Protein AF-A0A7V6IT85-F1 (afdb_monomer)

Solvent-accessible surface area (backbone atoms only — not comparable to full-atom values): 10459 Å² total; per-residue (Å²): 129,78,74,78,73,74,83,96,66,88,78,98,66,60,68,54,66,52,45,68,73,49,48,67,49,70,35,64,69,46,79,44,78,64,77,54,68,70,69,80,83,45,76,80,26,52,75,48,93,45,72,66,55,44,51,56,53,46,53,55,42,51,52,44,50,58,45,25,33,18,75,65,13,42,37,37,39,44,35,51,61,82,52,47,65,67,45,48,61,59,41,44,76,74,55,39,41,84,74,47,79,48,76,44,76,69,81,52,70,70,65,87,82,71,85,60,97,76,69,90,66,83,64,86,37,62,44,33,32,41,35,29,29,31,71,36,63,69,57,52,52,48,53,53,52,52,51,33,59,78,69,71,56,50,72,62,60,53,22,62,74,55,71,70,43,60,69,48,68,70,56,79,76,110

Secondary structure (DSSP, 8-state):
-PPPP-SS----S-HHHHHHHSPTT-EEEEEE----SSSS-SGGGG--SSHHHHHHHHHHHHHHHHHHEEEEEEEEEEE-HHHHHHHHHHHHHTT-EEEEEEEEE----TTSS---TT--S----EEEEEEEE--SHHHHHHHHHHHHHHTT--HHHHHHHTTT-GGGGGTTT-

pLDDT: mean 85.85, std 16.13, range [32.88, 98.75]

Structure (mmCIF, N/CA/C/O backbone):
data_AF-A0A7V6IT85-F1
#
_entry.id   AF-A0A7V6IT85-F1
#
loop_
_atom_site.group_PDB
_atom_site.id
_atom_site.type_symbol
_atom_site.label_atom_id
_atom_site.label_alt_id
_atom_site.label_comp_id
_atom_site.label_asym_id
_atom_site.label_entity_id
_atom_site.label_seq_id
_atom_site.pdbx_PDB_ins_code
_atom_site.Cartn_x
_atom_site.Cartn_y
_atom_site.Cartn_z
_atom_site.occupancy
_atom_site.B_iso_or_equiv
_atom_site.auth_seq_id
_atom_site.auth_comp_id
_atom_site.auth_asym_id
_atom_site.auth_atom_id
_atom_site.pdbx_PDB_model_num
ATOM 1 N N . MET A 1 1 ? -25.149 -1.539 2.879 1.00 45.53 1 MET A N 1
ATOM 2 C CA . MET A 1 1 ? -23.824 -2.003 2.408 1.00 45.53 1 MET A CA 1
ATOM 3 C C . MET A 1 1 ? -23.898 -2.205 0.902 1.00 45.53 1 MET A C 1
ATOM 5 O O . MET A 1 1 ? -24.763 -2.956 0.466 1.00 45.53 1 MET A O 1
ATOM 9 N N . LYS A 1 2 ? -23.074 -1.514 0.100 1.00 49.88 2 LYS A N 1
ATOM 10 C CA . LYS A 1 2 ? -22.958 -1.831 -1.335 1.00 49.88 2 LYS A CA 1
ATOM 11 C C . LYS A 1 2 ? -22.394 -3.255 -1.435 1.00 49.88 2 LYS A C 1
ATOM 13 O O . LYS A 1 2 ? -21.326 -3.509 -0.888 1.00 49.88 2 LYS A O 1
ATOM 18 N N . LYS A 1 3 ? -23.144 -4.195 -2.019 1.00 54.94 3 LYS A N 1
ATOM 19 C CA . LYS A 1 3 ? -22.663 -5.565 -2.256 1.00 54.94 3 LYS A CA 1
ATOM 20 C C . LYS A 1 3 ? -21.456 -5.497 -3.194 1.00 54.94 3 LYS A C 1
ATOM 22 O O . LYS A 1 3 ? -21.499 -4.762 -4.176 1.00 54.94 3 LYS A O 1
ATOM 27 N N . ILE A 1 4 ? -20.404 -6.251 -2.880 1.00 58.00 4 ILE A N 1
ATOM 28 C CA . ILE A 1 4 ? -19.285 -6.476 -3.799 1.00 58.00 4 ILE A CA 1
ATOM 29 C C . ILE A 1 4 ? -19.867 -7.117 -5.067 1.00 58.00 4 ILE A C 1
ATOM 31 O O . ILE A 1 4 ? -20.628 -8.086 -4.981 1.00 58.00 4 ILE A O 1
ATOM 35 N N . ASN A 1 5 ? -19.565 -6.529 -6.226 1.00 66.50 5 ASN A N 1
ATOM 36 C CA . ASN A 1 5 ? -19.926 -7.096 -7.521 1.00 66.50 5 ASN A CA 1
ATOM 37 C C . ASN A 1 5 ? -19.316 -8.501 -7.649 1.00 66.50 5 ASN A C 1
ATOM 39 O O . ASN A 1 5 ? -18.232 -8.755 -7.139 1.00 66.50 5 ASN A O 1
ATOM 43 N N . LYS A 1 6 ? -20.049 -9.405 -8.302 1.00 81.00 6 LYS A N 1
ATOM 44 C CA . LYS A 1 6 ? -19.705 -10.801 -8.630 1.00 81.00 6 LYS A CA 1
ATOM 45 C C . LYS A 1 6 ? -18.197 -11.138 -8.531 1.00 81.00 6 LYS A C 1
ATOM 47 O O . LYS A 1 6 ? -17.382 -10.537 -9.228 1.00 81.00 6 LYS A O 1
ATOM 52 N N . LEU A 1 7 ? -17.853 -12.116 -7.685 1.00 88.00 7 LEU A N 1
ATOM 53 C CA . LEU A 1 7 ? -16.486 -12.644 -7.549 1.00 88.00 7 LEU A CA 1
ATOM 54 C C . LEU A 1 7 ? -16.006 -13.298 -8.855 1.00 88.00 7 LEU A C 1
ATOM 56 O O . LEU A 1 7 ? -16.827 -13.746 -9.658 1.00 88.00 7 LEU A O 1
ATOM 60 N N . ASN A 1 8 ? -14.683 -13.409 -9.019 1.00 93.00 8 ASN A N 1
ATOM 61 C CA . ASN A 1 8 ? -14.026 -14.048 -10.170 1.00 93.00 8 ASN A CA 1
ATOM 62 C C . ASN A 1 8 ? -14.361 -13.380 -11.513 1.00 93.00 8 ASN A C 1
ATOM 64 O O . ASN A 1 8 ? -14.645 -14.048 -12.506 1.00 93.00 8 ASN A O 1
ATOM 68 N N . VAL A 1 9 ? -14.355 -12.048 -11.529 1.00 92.31 9 VAL A N 1
ATOM 69 C CA . VAL A 1 9 ? -14.604 -11.236 -12.723 1.00 92.31 9 VAL A CA 1
ATOM 70 C C . VAL A 1 9 ? -13.404 -10.334 -12.973 1.00 92.31 9 VAL A C 1
ATOM 72 O O . VAL A 1 9 ? -12.865 -9.742 -12.041 1.00 92.31 9 VAL A O 1
ATOM 75 N N . ILE A 1 10 ? -13.018 -10.222 -14.242 1.00 94.62 10 ILE A N 1
ATOM 76 C CA . ILE A 1 10 ? -12.041 -9.245 -14.719 1.00 94.62 10 ILE A CA 1
ATOM 77 C C . ILE A 1 10 ? -12.817 -8.050 -15.262 1.00 94.62 10 ILE A C 1
ATOM 79 O O . ILE A 1 10 ? -13.716 -8.210 -16.090 1.00 94.62 10 ILE A O 1
ATOM 83 N N . TYR A 1 11 ? -12.467 -6.858 -14.793 1.00 92.69 11 TYR A N 1
ATOM 84 C CA . TYR A 1 11 ? -13.074 -5.613 -15.237 1.00 92.69 11 TYR A CA 1
ATOM 85 C C . TYR A 1 11 ? -12.110 -4.898 -16.181 1.00 92.69 11 TYR A C 1
ATOM 87 O O . TYR A 1 11 ? -10.964 -4.642 -15.823 1.00 92.69 11 TYR A O 1
ATOM 95 N N . ASN A 1 12 ? -12.570 -4.601 -17.396 1.00 95.75 12 ASN A N 1
ATOM 96 C CA . ASN A 1 12 ? -11.816 -3.804 -18.360 1.00 95.75 12 ASN A CA 1
ATOM 97 C C . ASN A 1 12 ? -12.119 -2.318 -18.137 1.00 95.75 12 ASN A C 1
ATOM 99 O O . ASN A 1 12 ? -13.032 -1.764 -18.749 1.00 95.75 12 ASN A O 1
ATOM 103 N N . GLU A 1 13 ? -11.411 -1.703 -17.197 1.00 94.19 13 GLU A N 1
ATOM 104 C CA . GLU A 1 13 ? -11.594 -0.305 -16.817 1.00 94.19 13 GLU A CA 1
ATOM 105 C C . GLU A 1 13 ? -10.319 0.285 -16.205 1.00 94.19 13 GLU A C 1
ATOM 107 O O . GLU A 1 13 ? -9.378 -0.440 -15.879 1.00 94.19 13 GLU A O 1
ATOM 112 N N . ASP A 1 14 ? -10.301 1.607 -16.023 1.00 95.62 14 ASP A N 1
ATOM 113 C CA . ASP A 1 14 ? -9.276 2.271 -15.219 1.00 95.62 14 ASP A CA 1
ATOM 114 C C . ASP A 1 14 ? -9.314 1.753 -13.771 1.00 95.62 14 ASP A C 1
ATOM 116 O O . ASP A 1 14 ? -10.378 1.675 -13.150 1.00 95.62 14 ASP A O 1
ATOM 120 N N . CYS A 1 15 ? -8.154 1.395 -13.217 1.00 95.81 15 CYS A N 1
ATOM 121 C CA . CYS A 1 15 ? -8.084 0.740 -11.912 1.00 95.81 15 CYS A CA 1
ATOM 122 C C . CYS A 1 15 ? -8.527 1.653 -10.757 1.00 95.81 15 CYS A C 1
ATOM 124 O O . CYS A 1 15 ? -9.070 1.163 -9.765 1.00 95.81 15 CYS A O 1
ATOM 126 N N . ILE A 1 16 ? -8.344 2.971 -10.879 1.00 97.12 16 ILE A N 1
ATOM 127 C CA . ILE A 1 16 ? -8.751 3.943 -9.862 1.00 97.12 16 ILE A CA 1
ATOM 128 C C . ILE A 1 16 ? -10.275 4.075 -9.887 1.00 97.12 16 ILE A C 1
ATOM 130 O O . ILE A 1 16 ? -10.920 3.986 -8.839 1.00 97.12 16 ILE A O 1
ATOM 134 N N . GLU A 1 17 ? -10.867 4.221 -11.074 1.00 97.06 17 GLU A N 1
ATOM 135 C CA . GLU A 1 17 ? -12.324 4.269 -11.239 1.00 97.06 17 GLU A CA 1
ATOM 136 C C . GLU A 1 17 ? -13.002 2.949 -10.844 1.00 97.06 17 GLU A C 1
ATOM 138 O O . GLU A 1 17 ? -14.054 2.964 -10.195 1.00 97.06 17 GLU A O 1
ATOM 143 N N . GLY A 1 18 ? -12.376 1.810 -11.145 1.00 95.50 18 GLY A N 1
ATOM 144 C CA . GLY A 1 18 ? -12.827 0.495 -10.699 1.00 95.50 18 GLY A CA 1
ATOM 145 C C . GLY A 1 18 ? -12.822 0.370 -9.175 1.00 95.50 18 GLY A C 1
ATOM 146 O O . GLY A 1 18 ? -13.839 0.014 -8.572 1.00 95.50 18 GLY A O 1
ATOM 147 N N . MET A 1 19 ? -11.720 0.746 -8.514 1.00 96.00 19 MET A N 1
ATOM 148 C CA . MET A 1 19 ? -11.626 0.692 -7.050 1.00 96.00 19 MET A CA 1
ATOM 149 C C . MET A 1 19 ? -12.633 1.614 -6.354 1.00 96.00 19 MET A C 1
ATOM 151 O O . MET A 1 19 ? -13.212 1.211 -5.342 1.00 96.00 19 MET A O 1
ATOM 155 N N . LYS A 1 20 ? -12.927 2.805 -6.898 1.00 96.31 20 LYS A N 1
ATOM 156 C CA . LYS A 1 20 ? -13.959 3.720 -6.358 1.00 96.31 20 LYS A CA 1
ATOM 157 C C . LYS A 1 20 ? -15.345 3.077 -6.246 1.00 96.31 20 LYS A C 1
ATOM 159 O O . LYS A 1 20 ? -16.147 3.473 -5.397 1.00 96.31 20 LYS A O 1
ATOM 164 N N . LYS A 1 21 ? -15.646 2.076 -7.079 1.00 94.38 21 LYS A N 1
ATOM 165 C CA . LYS A 1 21 ? -16.919 1.336 -7.044 1.00 94.38 21 LYS A CA 1
ATOM 166 C C . LYS A 1 21 ? -16.971 0.318 -5.902 1.00 94.38 21 LYS A C 1
ATOM 168 O O . LYS A 1 21 ? -18.069 -0.048 -5.474 1.00 94.38 21 LYS A O 1
ATOM 173 N N . LEU A 1 22 ? -15.818 -0.115 -5.388 1.00 94.25 22 LEU A N 1
ATOM 174 C CA . LEU A 1 22 ? -15.723 -1.079 -4.295 1.00 94.25 22 LEU A CA 1
ATOM 175 C C . LEU A 1 22 ? -16.018 -0.422 -2.934 1.00 94.25 22 LEU A C 1
ATOM 177 O O . LEU A 1 22 ? -15.598 0.715 -2.682 1.00 94.25 22 LEU A O 1
ATOM 181 N N . PRO A 1 23 ? -16.706 -1.121 -2.012 1.00 95.94 23 PRO A N 1
ATOM 182 C CA . PRO A 1 23 ? -16.895 -0.630 -0.652 1.00 95.94 23 PRO A CA 1
ATOM 183 C C . PRO A 1 23 ? -15.557 -0.467 0.079 1.00 95.94 23 PRO A C 1
ATOM 185 O O . PRO A 1 23 ? -14.592 -1.180 -0.191 1.00 95.94 23 PRO A O 1
ATOM 188 N N . SER A 1 24 ? -15.494 0.462 1.029 1.00 97.31 24 SER A N 1
ATOM 189 C CA . SER A 1 24 ? -14.331 0.571 1.913 1.00 97.31 24 SER A CA 1
ATOM 190 C C . SER A 1 24 ? -14.180 -0.694 2.760 1.00 97.31 24 SER A C 1
ATOM 192 O O . SER A 1 24 ? -15.184 -1.301 3.129 1.00 97.31 24 SER A O 1
ATOM 194 N N . GLU A 1 25 ? -12.940 -1.058 3.084 1.00 97.06 25 GLU A N 1
ATOM 195 C CA . GLU A 1 25 ? -12.603 -2.211 3.934 1.00 97.06 25 GLU A CA 1
ATOM 196 C C . GLU A 1 25 ? -13.235 -3.544 3.474 1.00 97.06 25 GLU A C 1
ATOM 198 O O . GLU A 1 25 ? -13.640 -4.365 4.292 1.00 97.06 25 GLU A O 1
ATOM 203 N N . SER A 1 26 ? -13.334 -3.750 2.158 1.00 96.12 26 SER A N 1
ATOM 204 C CA . SER A 1 26 ? -13.979 -4.910 1.526 1.00 96.12 26 SER A CA 1
ATOM 205 C C . SER A 1 26 ? -13.014 -5.924 0.907 1.00 96.12 26 SER A C 1
ATOM 207 O O . SER A 1 26 ? -13.455 -6.984 0.471 1.00 96.12 26 SER A O 1
ATOM 209 N N . VAL A 1 27 ? -11.718 -5.606 0.861 1.00 96.94 27 VAL A N 1
ATOM 210 C CA . VAL A 1 27 ? -10.671 -6.438 0.258 1.00 96.94 27 VAL A CA 1
ATOM 211 C C . VAL A 1 27 ? -9.711 -6.928 1.341 1.00 96.94 27 VAL A C 1
ATOM 213 O O . VAL A 1 27 ? -9.239 -6.135 2.157 1.00 96.94 27 VAL A O 1
ATOM 216 N N . ASP A 1 28 ? -9.410 -8.228 1.351 1.00 98.00 28 ASP A N 1
ATOM 217 C CA . ASP A 1 28 ? -8.477 -8.840 2.308 1.00 98.00 28 ASP A CA 1
ATOM 218 C C . ASP A 1 28 ? -7.004 -8.681 1.893 1.00 98.00 28 ASP A C 1
ATOM 220 O O . ASP A 1 28 ? -6.134 -8.446 2.737 1.00 98.00 28 ASP A O 1
ATOM 224 N N . LEU A 1 29 ? -6.737 -8.804 0.590 1.00 98.50 29 LEU A N 1
ATOM 225 C CA . LEU A 1 29 ? -5.410 -8.802 -0.019 1.00 98.50 29 LEU A CA 1
ATOM 226 C C . LEU A 1 29 ? -5.441 -8.025 -1.335 1.00 98.50 29 LEU A C 1
ATOM 228 O O . LEU A 1 29 ? -6.286 -8.285 -2.190 1.00 98.50 29 LEU A O 1
ATOM 232 N N . ILE A 1 30 ? -4.482 -7.122 -1.514 1.00 98.62 30 ILE A N 1
ATOM 233 C CA . ILE A 1 30 ? -4.213 -6.462 -2.791 1.00 98.62 30 ILE A CA 1
ATOM 234 C C . ILE A 1 30 ? -2.839 -6.912 -3.280 1.00 98.62 30 ILE A C 1
ATOM 236 O O . ILE A 1 30 ? -1.864 -6.880 -2.530 1.00 98.62 30 ILE A O 1
ATOM 240 N N . VAL A 1 31 ? -2.766 -7.299 -4.548 1.00 98.44 31 VAL A N 1
ATOM 241 C CA . VAL A 1 31 ? -1.515 -7.546 -5.265 1.00 98.44 31 VAL A CA 1
ATOM 242 C C . VAL A 1 31 ? -1.507 -6.605 -6.459 1.00 98.44 31 VAL A C 1
ATOM 244 O O . VAL A 1 31 ? -2.415 -6.671 -7.286 1.00 98.44 31 VAL A O 1
ATOM 247 N N . ALA A 1 32 ? -0.537 -5.697 -6.515 1.00 97.44 32 ALA A N 1
ATOM 248 C CA . ALA A 1 32 ? -0.411 -4.722 -7.587 1.00 97.44 32 ALA A CA 1
ATOM 249 C C . ALA A 1 32 ? 0.947 -4.838 -8.271 1.00 97.44 32 ALA A C 1
ATOM 251 O O . ALA A 1 32 ? 1.990 -4.805 -7.618 1.00 97.44 32 ALA A O 1
ATOM 252 N N . ASP A 1 33 ? 0.885 -4.892 -9.594 1.00 95.19 33 ASP A N 1
ATOM 253 C CA . ASP A 1 33 ? 2.007 -4.789 -10.517 1.00 95.19 33 ASP A CA 1
ATOM 254 C C . ASP A 1 33 ? 1.752 -3.581 -11.440 1.00 95.19 33 ASP A C 1
ATOM 256 O O . ASP A 1 33 ? 1.197 -3.729 -12.532 1.00 95.19 33 ASP A O 1
ATOM 260 N N . PRO A 1 34 ? 1.952 -2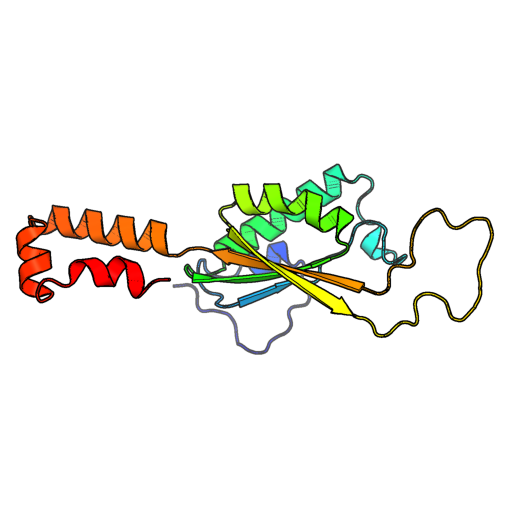.345 -10.933 1.00 93.12 34 PRO A N 1
ATOM 261 C CA . PRO A 1 34 ? 1.722 -1.130 -11.707 1.00 93.12 34 PRO A CA 1
ATOM 262 C C . PRO A 1 34 ? 2.892 -0.863 -12.665 1.00 93.12 34 PRO A C 1
ATOM 264 O O . PRO A 1 34 ? 3.942 -1.483 -12.544 1.00 93.12 34 PRO A O 1
ATOM 267 N N . PRO A 1 35 ? 2.786 0.127 -13.565 1.00 90.31 35 PRO A N 1
ATOM 268 C CA . PRO A 1 35 ? 3.929 0.560 -14.359 1.00 90.31 35 PRO A CA 1
ATOM 269 C C . PRO A 1 35 ? 5.126 1.010 -13.522 1.00 90.31 35 PRO A C 1
ATOM 271 O O . PRO A 1 35 ? 4.957 1.547 -12.435 1.00 90.31 35 PRO A O 1
ATOM 274 N N . TYR A 1 36 ? 6.345 0.799 -14.021 1.00 87.19 36 TYR A N 1
ATOM 275 C CA . TYR A 1 36 ? 7.602 1.024 -13.294 1.00 87.19 36 TYR A CA 1
ATOM 276 C C . TYR A 1 36 ? 8.296 2.327 -13.690 1.00 87.19 36 TYR A C 1
ATOM 278 O O . TYR A 1 36 ? 9.440 2.535 -13.304 1.00 87.19 36 TYR A O 1
ATOM 286 N N . PHE A 1 37 ? 7.627 3.207 -14.433 1.00 87.44 37 PHE A N 1
ATOM 287 C CA . PHE A 1 37 ? 8.133 4.500 -14.882 1.00 87.44 37 PHE A CA 1
ATOM 288 C C . PHE A 1 37 ? 9.407 4.391 -15.736 1.00 87.44 37 PHE A C 1
ATOM 290 O O . PHE A 1 37 ? 10.531 4.586 -15.263 1.00 87.44 37 PHE A O 1
ATOM 297 N N . LYS A 1 38 ? 9.216 4.171 -17.042 1.00 81.94 38 LYS A N 1
ATOM 298 C CA . LYS A 1 38 ? 10.275 4.158 -18.071 1.00 81.94 38 LYS A CA 1
ATOM 299 C C . LYS A 1 38 ? 11.363 3.105 -17.819 1.00 81.94 38 LYS A C 1
ATOM 301 O O . LYS A 1 38 ? 12.542 3.343 -18.093 1.00 81.94 38 LYS A O 1
ATOM 306 N N . VAL A 1 39 ? 10.972 1.949 -17.288 1.00 76.81 39 VAL A N 1
ATOM 307 C CA . VAL A 1 39 ? 11.855 0.806 -17.013 1.00 76.81 39 VAL A CA 1
ATOM 308 C C . VAL A 1 39 ? 11.608 -0.336 -17.994 1.00 76.81 39 VAL A C 1
ATOM 310 O O . VAL A 1 39 ? 12.566 -0.981 -18.412 1.00 76.81 39 VAL A O 1
ATOM 313 N N . VAL A 1 40 ? 10.351 -0.588 -18.366 1.00 71.06 40 VAL A N 1
ATOM 314 C CA . VAL A 1 40 ? 9.948 -1.784 -19.127 1.00 71.06 40 VAL A CA 1
ATOM 315 C C . VAL A 1 40 ? 10.175 -1.612 -20.635 1.00 71.06 40 VAL A C 1
ATOM 317 O O . VAL A 1 40 ? 10.320 -2.597 -21.349 1.00 71.06 40 VAL A O 1
ATOM 320 N N . GLY A 1 41 ? 10.280 -0.374 -21.132 1.00 75.06 41 GLY A N 1
ATOM 321 C CA . GLY A 1 41 ? 10.464 -0.103 -22.567 1.00 75.06 41 GLY A CA 1
ATOM 322 C C . GLY A 1 41 ? 9.167 -0.142 -23.389 1.00 75.06 41 GLY A C 1
ATOM 323 O O . GLY A 1 41 ? 9.204 0.110 -24.589 1.00 75.06 41 GLY A O 1
ATOM 324 N N . GLU A 1 42 ? 8.030 -0.410 -22.747 1.00 74.44 42 GLU A N 1
ATOM 325 C CA . GLU A 1 42 ? 6.706 -0.517 -23.368 1.00 74.44 42 GLU A CA 1
ATOM 326 C C . GLU A 1 42 ? 5.945 0.808 -23.336 1.00 74.44 42 GLU A C 1
ATOM 328 O O . GLU A 1 42 ? 6.026 1.530 -22.348 1.00 74.44 42 GLU A O 1
ATOM 333 N N . SER A 1 43 ? 5.138 1.117 -24.358 1.00 72.81 43 SER A N 1
ATOM 334 C CA . SER A 1 43 ? 4.502 2.441 -24.507 1.00 72.81 43 SER A CA 1
ATOM 335 C C . SER A 1 43 ? 3.679 2.883 -23.291 1.00 72.81 43 SER A C 1
ATOM 337 O O . SER A 1 43 ? 3.696 4.058 -22.932 1.00 72.81 43 SER A O 1
ATOM 339 N N . TRP A 1 44 ? 3.003 1.945 -22.623 1.00 75.19 44 TRP A N 1
ATOM 340 C CA . TRP A 1 44 ? 2.195 2.218 -21.433 1.00 75.19 44 TRP A CA 1
ATOM 341 C C . TRP A 1 44 ? 3.031 2.618 -20.202 1.00 75.19 44 TRP A C 1
ATOM 343 O O . TRP A 1 44 ? 2.531 3.317 -19.324 1.00 75.19 44 TRP A O 1
ATOM 353 N N . ASP A 1 4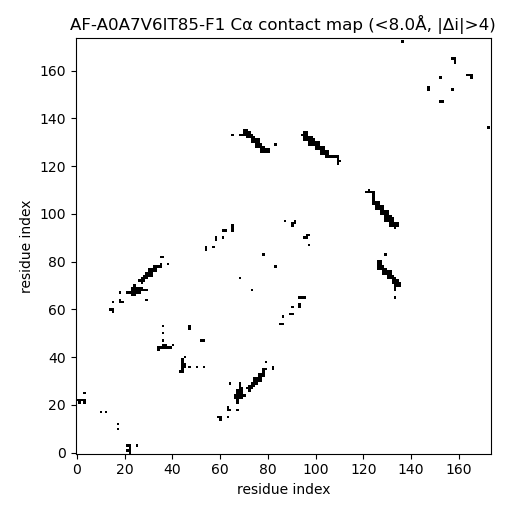5 ? 4.314 2.249 -20.151 1.00 76.75 45 ASP A N 1
ATOM 354 C CA . ASP A 1 45 ? 5.244 2.589 -19.063 1.00 76.75 45 ASP A CA 1
ATOM 355 C C . ASP A 1 45 ? 5.865 3.997 -19.222 1.00 76.75 45 ASP A C 1
ATOM 357 O O . ASP A 1 45 ? 6.580 4.488 -18.344 1.00 76.75 45 ASP A O 1
ATOM 361 N N . TYR A 1 46 ? 5.572 4.673 -20.341 1.00 78.25 46 TYR A N 1
ATOM 362 C CA . TYR A 1 46 ? 6.023 6.035 -20.668 1.00 78.25 46 TYR A CA 1
ATOM 363 C C . TYR A 1 46 ? 4.889 7.063 -20.614 1.00 78.25 46 TYR A C 1
ATOM 365 O O . TYR A 1 46 ? 5.100 8.222 -20.966 1.00 78.25 46 TYR A O 1
ATOM 373 N N . ASN A 1 47 ? 3.710 6.668 -20.126 1.00 81.25 47 ASN A N 1
ATOM 374 C CA . ASN A 1 47 ? 2.533 7.535 -20.028 1.00 81.25 47 ASN A CA 1
ATOM 375 C C . ASN A 1 47 ? 2.734 8.759 -19.113 1.00 81.25 47 ASN A C 1
ATOM 377 O O . ASN A 1 47 ? 1.953 9.705 -19.179 1.00 81.25 47 ASN A O 1
ATOM 381 N N . HIS A 1 48 ? 3.775 8.760 -18.276 1.00 86.12 48 HIS A N 1
ATOM 382 C CA . HIS A 1 48 ? 4.139 9.887 -17.420 1.00 86.12 48 HIS A CA 1
ATOM 383 C C . HIS A 1 48 ? 5.394 10.582 -17.947 1.00 86.12 48 HIS A C 1
ATOM 385 O O . HIS A 1 48 ? 6.455 9.968 -18.123 1.00 86.12 48 HIS A O 1
ATOM 391 N N . SER A 1 49 ? 5.294 11.891 -18.164 1.00 84.69 49 SER A N 1
ATOM 392 C CA . SER A 1 49 ? 6.396 12.693 -18.692 1.00 84.69 49 SER A CA 1
ATOM 393 C C . SER A 1 49 ? 7.489 12.853 -17.641 1.00 84.69 49 SER A C 1
ATOM 395 O O . SER A 1 49 ? 8.678 12.724 -17.961 1.00 84.69 49 SER A O 1
ATOM 397 N N . THR A 1 50 ? 7.094 13.035 -16.378 1.00 92.06 50 THR A N 1
ATOM 398 C CA . THR A 1 50 ? 7.993 13.262 -15.241 1.00 92.06 50 THR A CA 1
ATOM 399 C C . THR A 1 50 ? 7.807 12.232 -14.122 1.00 92.06 50 THR A C 1
ATOM 401 O O . THR A 1 50 ? 6.758 11.605 -13.989 1.00 92.06 50 THR A O 1
ATOM 404 N N . LEU A 1 51 ? 8.840 12.060 -13.285 1.00 90.50 51 LEU A N 1
ATOM 4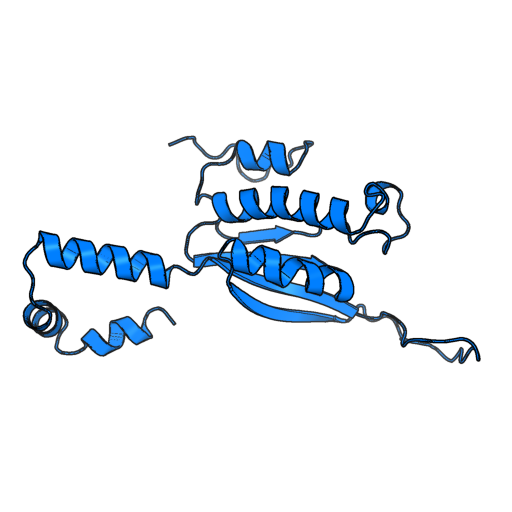05 C CA . LEU A 1 51 ? 8.758 11.191 -12.101 1.00 90.50 51 LEU A CA 1
ATOM 406 C C . LEU A 1 51 ? 7.704 11.705 -11.111 1.00 90.50 51 LEU A C 1
ATOM 408 O O . LEU A 1 51 ? 7.029 10.914 -10.462 1.00 90.50 51 LEU A O 1
ATOM 412 N N . GLN A 1 52 ? 7.560 13.026 -11.016 1.00 93.81 52 GLN A N 1
ATOM 413 C CA . GLN A 1 52 ? 6.580 13.666 -10.149 1.00 93.81 52 GLN A CA 1
ATOM 414 C C . GLN A 1 52 ? 5.146 13.307 -10.569 1.00 93.81 52 GLN A C 1
ATOM 416 O O . GLN A 1 52 ? 4.369 12.862 -9.731 1.00 93.81 52 GLN A O 1
ATOM 421 N N . GLU A 1 53 ? 4.826 13.377 -11.867 1.00 94.00 53 GLU A N 1
ATOM 422 C CA . GLU A 1 53 ? 3.524 12.935 -12.395 1.00 94.00 53 GLU A CA 1
ATOM 423 C C . GLU A 1 53 ? 3.234 11.462 -12.081 1.00 94.00 53 GLU A C 1
ATOM 425 O O . GLU A 1 53 ? 2.106 11.106 -11.737 1.00 94.00 53 GLU A O 1
ATOM 430 N N . TYR A 1 54 ? 4.249 10.599 -12.186 1.00 94.50 54 TYR A N 1
ATOM 431 C CA . TYR A 1 54 ? 4.110 9.184 -11.847 1.00 94.50 54 TYR A CA 1
ATOM 432 C C . TYR A 1 54 ? 3.836 8.974 -10.349 1.00 94.50 54 TYR A C 1
ATOM 434 O O . TYR A 1 54 ? 2.983 8.161 -9.986 1.00 94.50 54 TYR A O 1
ATOM 442 N N . ILE A 1 55 ? 4.517 9.716 -9.470 1.00 95.19 55 ILE A N 1
ATOM 443 C CA . ILE A 1 55 ? 4.280 9.667 -8.019 1.00 95.19 55 ILE A CA 1
ATOM 444 C C . ILE A 1 55 ? 2.865 10.165 -7.690 1.00 95.19 55 ILE A C 1
ATOM 446 O O . ILE A 1 55 ? 2.158 9.524 -6.916 1.00 95.19 55 ILE A O 1
ATOM 450 N N . GLU A 1 56 ? 2.414 11.253 -8.314 1.00 95.31 56 GLU A N 1
ATOM 451 C CA . GLU A 1 56 ? 1.066 11.803 -8.120 1.00 95.31 56 GLU A CA 1
ATOM 452 C C . GLU A 1 56 ? -0.030 10.849 -8.597 1.00 95.31 56 GLU A C 1
ATOM 454 O O . GLU A 1 56 ? -1.055 10.681 -7.932 1.00 95.31 56 GLU A O 1
ATOM 459 N N . TRP A 1 57 ? 0.170 10.198 -9.744 1.00 95.94 57 TRP A N 1
ATOM 460 C CA . TRP A 1 57 ? -0.718 9.130 -10.192 1.00 95.94 57 TRP A CA 1
ATOM 461 C C . TRP A 1 57 ? -0.694 7.946 -9.221 1.00 95.94 57 TRP A C 1
ATOM 463 O O . TRP A 1 57 ? -1.756 7.437 -8.849 1.00 95.94 57 TRP A O 1
ATOM 473 N N . SER A 1 58 ? 0.492 7.573 -8.733 1.00 96.75 58 SER A N 1
ATOM 474 C CA . SER A 1 58 ? 0.645 6.474 -7.783 1.00 96.75 58 SER A CA 1
ATOM 475 C C . SER A 1 58 ? -0.115 6.722 -6.487 1.00 96.75 58 SER A C 1
ATOM 477 O O . SER A 1 58 ? -0.875 5.872 -6.027 1.00 96.75 58 SER A O 1
ATOM 479 N N . GLN A 1 59 ? -0.011 7.935 -5.951 1.00 97.25 59 GLN A N 1
ATOM 480 C CA . GLN A 1 59 ? -0.741 8.349 -4.761 1.00 97.25 59 GLN A CA 1
ATOM 481 C C . GLN A 1 59 ? -2.262 8.200 -4.929 1.00 97.25 59 GLN A C 1
ATOM 483 O O . GLN A 1 59 ? -2.947 7.809 -3.981 1.00 97.25 59 GLN A O 1
ATOM 488 N N . LYS A 1 60 ? -2.809 8.464 -6.126 1.00 97.88 60 LYS A N 1
ATOM 489 C CA . LYS A 1 60 ? -4.253 8.334 -6.393 1.00 97.88 60 LYS A CA 1
ATOM 490 C C . LYS A 1 60 ? -4.726 6.887 -6.268 1.00 97.88 60 LYS A C 1
ATOM 492 O O . LYS A 1 60 ? -5.695 6.641 -5.549 1.00 97.88 60 LYS A O 1
ATOM 497 N N . TYR A 1 61 ? -4.055 5.932 -6.919 1.00 97.69 61 TYR A N 1
ATOM 498 C CA . TYR A 1 61 ? -4.466 4.528 -6.812 1.00 97.69 61 TYR A CA 1
ATOM 499 C C . TYR A 1 61 ? -4.162 3.959 -5.422 1.00 97.69 61 TYR A C 1
ATOM 501 O O . TYR A 1 61 ? -4.973 3.209 -4.888 1.00 97.69 61 TYR A O 1
ATOM 509 N N . MET A 1 62 ? -3.048 4.349 -4.792 1.00 98.38 62 MET A N 1
ATOM 510 C CA . MET A 1 62 ? -2.678 3.888 -3.448 1.00 98.38 62 MET A CA 1
ATOM 511 C C . MET A 1 62 ? -3.683 4.337 -2.388 1.00 98.38 62 MET A C 1
ATOM 513 O O . MET A 1 62 ? -4.005 3.578 -1.474 1.00 98.38 62 MET A O 1
ATOM 517 N N . LYS A 1 63 ? -4.231 5.549 -2.528 1.00 98.50 63 LYS A N 1
ATOM 518 C CA . LYS A 1 63 ? -5.296 6.049 -1.655 1.00 98.50 63 LYS A CA 1
ATOM 519 C C . LYS A 1 63 ? -6.558 5.192 -1.753 1.00 98.50 63 LYS A C 1
ATOM 521 O O . LYS A 1 63 ? -7.147 4.844 -0.728 1.00 98.50 63 LYS A O 1
ATOM 526 N N . GLU A 1 64 ? -6.964 4.823 -2.966 1.00 98.44 64 GLU A N 1
ATOM 527 C CA . GLU A 1 64 ? -8.106 3.927 -3.162 1.00 98.44 64 GLU A CA 1
ATOM 528 C C . GLU A 1 64 ? -7.803 2.504 -2.676 1.00 98.44 64 GLU A C 1
ATOM 530 O O . GLU A 1 64 ? -8.642 1.916 -1.994 1.00 98.44 64 GLU A O 1
ATOM 535 N N . ALA A 1 65 ? -6.588 1.996 -2.908 1.00 98.50 65 ALA A N 1
ATOM 536 C CA . ALA A 1 65 ? -6.126 0.712 -2.383 1.00 98.50 65 ALA A CA 1
ATOM 537 C C . ALA A 1 65 ? -6.219 0.669 -0.847 1.00 98.50 65 ALA A C 1
ATOM 539 O O . ALA A 1 65 ? -6.802 -0.258 -0.287 1.00 98.50 65 ALA A O 1
ATOM 540 N N . TYR A 1 66 ? -5.744 1.708 -0.152 1.00 98.56 66 TYR A N 1
ATOM 541 C CA . TYR A 1 66 ? -5.861 1.813 1.306 1.00 98.56 66 TYR A CA 1
ATOM 542 C C . TYR A 1 66 ? -7.319 1.845 1.781 1.00 98.56 66 TYR A C 1
ATOM 544 O O . TYR A 1 66 ? -7.669 1.244 2.803 1.00 98.56 66 TYR A O 1
ATOM 552 N N . ARG A 1 67 ? -8.192 2.554 1.054 1.00 98.31 67 ARG A N 1
ATOM 553 C CA . ARG A 1 67 ? -9.616 2.667 1.391 1.00 98.31 67 ARG A CA 1
ATOM 554 C C . ARG A 1 67 ? -10.321 1.316 1.298 1.00 98.31 67 ARG A C 1
ATOM 556 O O . ARG A 1 67 ? -11.075 0.968 2.210 1.00 98.31 67 ARG A O 1
ATOM 563 N N . VAL A 1 68 ? -10.116 0.577 0.208 1.00 98.06 68 VAL A N 1
ATOM 564 C CA . VAL A 1 68 ? -10.797 -0.707 -0.029 1.0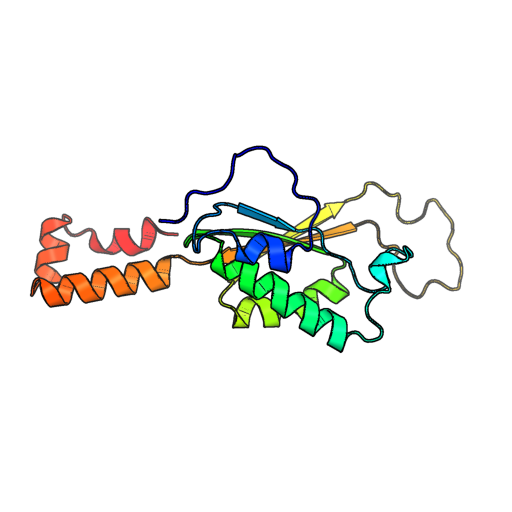0 98.06 68 VAL A CA 1
ATOM 565 C C . VAL A 1 68 ? -10.193 -1.843 0.790 1.00 98.06 68 VAL A C 1
ATOM 567 O O . VAL A 1 68 ? -10.917 -2.770 1.143 1.00 98.06 68 VAL A O 1
ATOM 570 N N . LEU A 1 69 ? -8.913 -1.762 1.157 1.00 98.56 69 LEU A N 1
ATOM 571 C CA . LEU A 1 69 ? -8.270 -2.758 2.005 1.00 98.56 69 LEU A CA 1
ATOM 572 C C . LEU A 1 69 ? -8.843 -2.720 3.426 1.00 98.56 69 LEU A C 1
ATOM 574 O O . LEU A 1 69 ? -8.958 -1.660 4.059 1.00 98.56 69 LEU A O 1
ATOM 578 N N . ARG A 1 70 ? -9.209 -3.889 3.952 1.00 97.56 70 ARG A N 1
ATOM 579 C CA . ARG A 1 70 ? -9.671 -4.023 5.336 1.00 97.56 70 ARG A CA 1
ATOM 580 C C . ARG A 1 70 ? -8.552 -3.720 6.330 1.00 97.56 70 ARG A C 1
ATOM 582 O O . ARG A 1 70 ? -7.368 -3.863 6.029 1.00 97.56 70 ARG A O 1
ATOM 589 N N . LYS A 1 71 ? -8.922 -3.359 7.556 1.00 97.38 71 LYS A N 1
ATOM 590 C CA . LYS A 1 71 ? -7.965 -3.310 8.671 1.00 97.38 71 LYS A CA 1
ATOM 591 C C . LYS A 1 71 ? -7.396 -4.713 8.913 1.00 97.38 71 LYS A C 1
ATOM 593 O O . LYS A 1 71 ? -8.146 -5.681 8.962 1.00 97.38 71 LYS A O 1
ATOM 598 N N . GLY A 1 72 ? -6.080 -4.818 9.040 1.00 96.69 72 GLY A N 1
ATOM 599 C CA . GLY A 1 72 ? -5.332 -6.077 9.062 1.00 96.69 72 GLY A CA 1
ATOM 600 C C . GLY A 1 72 ? -5.134 -6.721 7.683 1.00 96.69 72 GLY A C 1
ATOM 601 O O . GLY A 1 72 ? -4.615 -7.830 7.606 1.00 96.69 72 GLY A O 1
ATOM 602 N N . GLY A 1 73 ? -5.569 -6.071 6.599 1.00 98.19 73 GLY A N 1
ATOM 603 C CA . GLY A 1 73 ? -5.329 -6.530 5.233 1.00 98.19 73 GLY A CA 1
ATOM 604 C C . GLY A 1 73 ? -3.886 -6.298 4.781 1.00 98.19 73 GLY A C 1
ATOM 605 O O . GLY A 1 73 ? -3.149 -5.502 5.371 1.00 98.19 73 GLY A O 1
ATOM 606 N N . SER A 1 74 ? -3.505 -6.998 3.714 1.00 98.69 74 SER A N 1
ATOM 607 C CA . SER A 1 74 ? -2.152 -6.986 3.145 1.00 98.69 74 SER A CA 1
ATOM 608 C C . SER A 1 74 ? -2.119 -6.357 1.755 1.00 98.69 74 SER A C 1
ATOM 610 O O . SER A 1 74 ? -3.055 -6.520 0.972 1.00 98.69 74 SER A O 1
ATOM 612 N N . PHE A 1 75 ? -1.024 -5.673 1.434 1.00 98.75 75 PHE A N 1
ATOM 613 C CA . PHE A 1 75 ? -0.786 -5.071 0.129 1.00 98.75 75 PHE A CA 1
ATOM 614 C C . PHE A 1 75 ? 0.617 -5.417 -0.377 1.00 98.75 75 PHE A C 1
ATOM 616 O O . PHE A 1 75 ? 1.612 -5.079 0.256 1.00 98.75 75 PHE A O 1
ATOM 623 N N . TYR A 1 76 ? 0.688 -6.097 -1.517 1.00 98.69 76 TYR A N 1
ATOM 624 C CA . TYR A 1 76 ? 1.931 -6.447 -2.197 1.00 98.69 76 TYR A CA 1
ATOM 625 C C . TYR A 1 76 ? 2.091 -5.557 -3.421 1.00 98.69 76 TYR A C 1
ATOM 627 O O . TYR A 1 76 ? 1.233 -5.564 -4.303 1.00 98.69 76 TYR A O 1
ATOM 635 N N . LEU A 1 77 ? 3.188 -4.809 -3.465 1.00 98.38 77 LEU A N 1
ATOM 636 C CA . LEU A 1 77 ? 3.500 -3.878 -4.539 1.00 98.38 77 LEU A CA 1
ATOM 637 C C . LEU A 1 77 ? 4.782 -4.310 -5.247 1.00 98.38 77 LEU A C 1
ATOM 639 O O . LEU A 1 77 ? 5.870 -4.221 -4.673 1.00 98.38 77 LEU A O 1
ATOM 643 N N . PHE A 1 78 ? 4.639 -4.777 -6.481 1.00 96.94 78 PHE A N 1
ATOM 644 C CA . PHE A 1 78 ? 5.749 -5.115 -7.362 1.00 96.94 78 PHE A CA 1
ATOM 645 C C . PHE A 1 78 ? 6.365 -3.843 -7.951 1.00 96.94 78 PHE A C 1
ATOM 647 O O . PHE A 1 78 ? 5.709 -2.803 -8.064 1.00 96.94 78 PHE A O 1
ATOM 654 N N . GLY A 1 79 ? 7.658 -3.897 -8.262 1.00 92.62 79 GLY A N 1
ATOM 655 C CA . GLY A 1 79 ? 8.344 -2.749 -8.828 1.00 92.62 79 GLY A CA 1
ATOM 656 C C . GLY A 1 79 ? 9.844 -2.884 -8.996 1.00 92.62 79 GLY A C 1
ATOM 657 O O . GLY A 1 79 ? 10.542 -3.682 -8.359 1.00 92.62 79 GLY A O 1
ATOM 658 N N . TYR A 1 80 ? 10.378 -1.967 -9.798 1.00 90.00 80 TYR A N 1
ATOM 659 C CA . TYR A 1 80 ? 11.797 -1.670 -9.759 1.00 90.00 80 TYR A CA 1
ATOM 660 C C . TYR A 1 80 ? 12.149 -0.924 -8.467 1.00 90.00 80 TYR A C 1
ATOM 662 O O . TYR A 1 80 ? 11.597 0.138 -8.176 1.00 90.00 80 TYR A O 1
ATOM 670 N N . PHE A 1 81 ? 13.123 -1.440 -7.710 1.00 90.44 81 PHE A N 1
ATOM 671 C CA . PHE A 1 81 ? 13.475 -0.931 -6.379 1.00 90.44 81 PHE A CA 1
ATOM 672 C C . PHE A 1 81 ? 13.693 0.591 -6.313 1.00 90.44 81 PHE A C 1
ATOM 674 O O . PHE A 1 81 ? 13.273 1.235 -5.355 1.00 90.44 81 PHE A O 1
ATOM 681 N N . ARG A 1 82 ? 14.312 1.201 -7.337 1.00 89.81 82 ARG A N 1
ATOM 682 C CA . ARG A 1 82 ? 14.557 2.658 -7.350 1.00 89.81 82 ARG A CA 1
ATOM 683 C C . ARG A 1 82 ? 13.280 3.489 -7.425 1.00 89.81 82 ARG A C 1
ATOM 685 O O . ARG A 1 82 ? 13.309 4.641 -7.014 1.00 89.81 82 ARG A O 1
ATOM 692 N N . ILE A 1 83 ? 12.209 2.929 -7.971 1.00 92.44 83 ILE A N 1
ATOM 693 C CA . ILE A 1 83 ? 10.902 3.576 -8.063 1.00 92.44 83 ILE A CA 1
ATOM 694 C C . ILE A 1 83 ? 10.090 3.254 -6.819 1.00 92.44 83 ILE A C 1
ATOM 696 O O . ILE A 1 83 ? 9.560 4.169 -6.198 1.00 92.44 83 ILE A O 1
ATOM 700 N N . LEU A 1 84 ? 10.110 1.996 -6.367 1.00 94.88 84 LEU A N 1
ATOM 701 C CA . LEU A 1 84 ? 9.501 1.601 -5.096 1.00 94.88 84 LEU A CA 1
ATOM 702 C C . LEU A 1 84 ? 10.010 2.444 -3.922 1.00 94.88 84 LEU A C 1
ATOM 704 O O . LEU A 1 84 ? 9.210 2.864 -3.092 1.00 94.88 84 LEU A O 1
ATOM 708 N N . ASN A 1 85 ? 11.307 2.779 -3.888 1.00 94.19 85 ASN A N 1
ATOM 709 C CA . ASN A 1 85 ? 11.865 3.625 -2.828 1.00 94.19 85 ASN A CA 1
ATOM 710 C C . ASN A 1 85 ? 11.222 5.019 -2.749 1.00 94.19 85 ASN A C 1
ATOM 712 O O . ASN A 1 85 ? 11.192 5.606 -1.673 1.00 94.19 85 ASN A O 1
ATOM 716 N N . LYS A 1 86 ? 10.695 5.541 -3.865 1.00 94.75 86 LYS A N 1
ATOM 717 C CA . LYS A 1 86 ? 10.013 6.840 -3.916 1.00 94.75 86 LYS A CA 1
ATOM 718 C C . LYS A 1 86 ? 8.581 6.749 -3.421 1.00 94.75 86 LYS A C 1
ATOM 720 O O . LYS A 1 86 ? 8.036 7.745 -2.965 1.00 94.75 86 LYS A O 1
ATOM 725 N N . LEU A 1 87 ? 7.990 5.564 -3.509 1.00 96.81 87 LEU A N 1
ATOM 726 C CA . LEU A 1 87 ? 6.603 5.323 -3.141 1.00 96.81 87 LEU A CA 1
ATOM 727 C C . LEU A 1 87 ? 6.443 4.901 -1.676 1.00 96.81 87 LEU A C 1
ATOM 729 O O . LEU A 1 87 ? 5.346 5.026 -1.145 1.00 96.81 87 LEU A O 1
ATOM 733 N N . VAL A 1 88 ? 7.511 4.440 -1.010 1.00 97.44 88 VAL A N 1
ATOM 734 C CA . VAL A 1 88 ? 7.451 4.018 0.404 1.00 97.44 88 VAL A CA 1
ATOM 735 C C . VAL A 1 88 ? 6.913 5.132 1.297 1.00 97.44 88 VAL A C 1
ATOM 737 O O . VAL A 1 88 ? 5.925 4.914 1.987 1.00 97.44 88 VAL A O 1
ATOM 740 N N . THR A 1 89 ? 7.485 6.336 1.224 1.00 95.25 89 THR A N 1
ATOM 741 C CA . THR A 1 89 ? 7.032 7.469 2.047 1.00 95.25 89 THR A CA 1
ATOM 742 C C . THR A 1 89 ? 5.573 7.830 1.767 1.00 95.25 89 THR A C 1
ATOM 744 O O . THR A 1 89 ? 4.808 8.057 2.696 1.00 95.25 89 THR A O 1
ATOM 747 N N . VAL A 1 90 ? 5.150 7.793 0.498 1.00 96.50 90 VAL A N 1
ATOM 748 C CA . VAL A 1 90 ? 3.754 8.055 0.104 1.00 96.50 90 VAL A CA 1
ATOM 749 C C . VAL A 1 90 ? 2.798 7.031 0.726 1.00 96.50 90 VAL A C 1
ATOM 751 O O . VAL A 1 90 ? 1.718 7.384 1.194 1.00 96.50 90 VAL A O 1
ATOM 754 N N . LEU A 1 91 ? 3.184 5.754 0.747 1.00 97.94 91 LEU A N 1
ATOM 755 C CA . LEU A 1 91 ? 2.389 4.681 1.3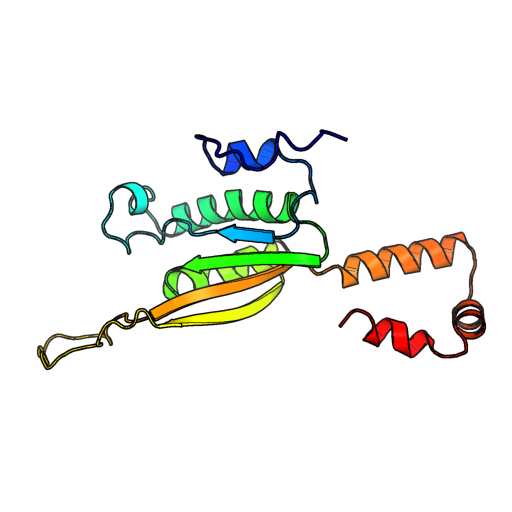47 1.00 97.94 91 LEU A CA 1
ATOM 756 C C . LEU A 1 91 ? 2.313 4.806 2.871 1.00 97.94 91 LEU A C 1
ATOM 758 O O . LEU A 1 91 ? 1.233 4.633 3.439 1.00 97.94 91 LEU A O 1
ATOM 762 N N . GLU A 1 92 ? 3.427 5.139 3.520 1.00 97.44 92 GLU A N 1
ATOM 763 C CA . GLU A 1 92 ? 3.488 5.365 4.968 1.00 97.44 92 GLU A CA 1
ATOM 764 C C . GLU A 1 92 ? 2.617 6.553 5.394 1.00 97.44 92 GLU A C 1
ATOM 766 O O . GLU A 1 92 ? 1.847 6.443 6.348 1.00 97.44 92 GLU A O 1
ATOM 771 N N . GLU A 1 93 ? 2.644 7.656 4.640 1.00 97.19 93 GLU A N 1
ATOM 772 C CA . GLU A 1 93 ? 1.778 8.822 4.864 1.00 97.19 93 GLU A CA 1
ATOM 773 C C . GLU A 1 93 ? 0.284 8.497 4.700 1.00 97.19 93 GLU A C 1
ATOM 775 O O . GLU A 1 93 ? -0.559 9.062 5.397 1.00 97.19 93 GLU A O 1
ATOM 780 N N . LEU A 1 94 ? -0.062 7.559 3.810 1.00 97.31 94 LEU A N 1
ATOM 781 C CA . LEU A 1 94 ? -1.431 7.050 3.663 1.00 97.31 94 LEU A CA 1
ATOM 782 C C . LEU A 1 94 ? -1.848 6.100 4.800 1.00 97.31 94 LEU A C 1
ATOM 784 O O . LEU A 1 94 ? -3.034 5.791 4.927 1.00 97.31 94 LEU A O 1
ATOM 788 N N . GLY A 1 95 ? -0.903 5.658 5.633 1.00 97.19 95 GLY A N 1
ATOM 789 C CA . GLY A 1 95 ? -1.140 4.796 6.788 1.00 97.19 95 GLY A CA 1
ATOM 790 C C . GLY A 1 95 ? -0.860 3.312 6.552 1.00 97.19 95 GLY A C 1
ATOM 791 O O . GLY A 1 95 ? -1.278 2.489 7.372 1.00 97.19 95 GLY A O 1
ATOM 792 N N . PHE A 1 96 ? -0.202 2.946 5.449 1.00 98.25 96 PHE A N 1
ATOM 793 C CA . PHE A 1 96 ? 0.378 1.612 5.306 1.00 98.25 96 PHE A CA 1
ATOM 794 C C . PHE A 1 96 ? 1.642 1.477 6.161 1.00 98.25 96 PHE A C 1
ATOM 796 O O . PHE A 1 96 ? 2.381 2.432 6.359 1.00 98.25 96 PHE A O 1
ATOM 803 N N . GLU A 1 97 ? 1.927 0.265 6.621 1.00 97.75 97 GLU A N 1
ATOM 804 C CA . GLU A 1 97 ? 3.167 -0.069 7.323 1.00 97.75 97 GLU A CA 1
ATOM 805 C C . GLU A 1 97 ? 3.971 -1.052 6.469 1.00 97.75 97 GLU A C 1
ATOM 807 O O . GLU A 1 97 ? 3.459 -2.119 6.116 1.00 97.75 97 GLU A O 1
ATOM 812 N N . LEU A 1 98 ? 5.215 -0.705 6.123 1.00 98.00 98 LEU A N 1
ATOM 813 C CA . LEU A 1 98 ? 6.112 -1.614 5.411 1.00 98.00 98 LEU A CA 1
ATOM 814 C C . LEU A 1 98 ? 6.542 -2.747 6.346 1.00 98.00 98 LEU A C 1
ATOM 816 O O . LEU A 1 98 ? 7.144 -2.506 7.389 1.00 98.00 98 LEU A O 1
ATOM 820 N N . ARG A 1 99 ? 6.276 -3.994 5.951 1.00 96.88 99 ARG A N 1
ATOM 821 C CA . ARG A 1 99 ? 6.667 -5.183 6.718 1.00 96.88 99 ARG A CA 1
ATOM 822 C C . ARG A 1 99 ? 7.908 -5.854 6.176 1.00 96.88 99 ARG A C 1
ATOM 824 O O . ARG A 1 99 ? 8.758 -6.275 6.956 1.00 96.88 99 ARG A O 1
ATOM 831 N N . GLN A 1 100 ? 8.010 -5.985 4.859 1.00 97.25 100 GLN A N 1
ATOM 832 C CA . GLN A 1 100 ? 9.113 -6.719 4.254 1.00 97.25 100 GLN A CA 1
ATOM 833 C C . GLN A 1 100 ? 9.350 -6.295 2.807 1.00 97.25 100 GLN A C 1
ATOM 835 O O . GLN A 1 100 ? 8.416 -5.960 2.083 1.00 97.25 100 GLN A O 1
ATOM 840 N N . GLN A 1 101 ? 10.604 -6.384 2.369 1.00 97.62 101 GLN A N 1
ATOM 841 C CA . GLN A 1 101 ? 10.951 -6.463 0.955 1.00 97.62 101 GLN A CA 1
ATOM 842 C C . GLN A 1 101 ? 11.215 -7.925 0.592 1.00 97.62 101 GLN A C 1
ATOM 844 O O . GLN A 1 101 ? 12.086 -8.573 1.173 1.00 97.62 101 GLN A O 1
ATOM 849 N N . ILE A 1 102 ? 10.470 -8.436 -0.379 1.00 97.69 102 ILE A N 1
ATOM 850 C CA . ILE A 1 102 ? 10.684 -9.752 -0.974 1.00 97.69 102 ILE A CA 1
ATOM 851 C C . ILE A 1 102 ? 11.461 -9.542 -2.272 1.00 97.69 102 ILE A C 1
ATOM 853 O O . ILE A 1 102 ? 11.110 -8.685 -3.084 1.00 97.69 102 ILE A O 1
ATOM 857 N N . ILE A 1 103 ? 12.531 -10.315 -2.456 1.00 95.81 103 ILE A N 1
ATOM 858 C CA . ILE A 1 103 ? 13.360 -10.281 -3.660 1.00 95.81 103 ILE A CA 1
ATOM 859 C C . ILE A 1 103 ? 13.058 -11.524 -4.481 1.00 95.81 103 ILE A C 1
ATOM 861 O O . ILE A 1 103 ? 13.261 -12.644 -4.015 1.00 95.81 103 ILE A O 1
ATOM 865 N N . VAL A 1 104 ? 12.594 -11.314 -5.708 1.00 93.62 104 VAL A N 1
ATOM 866 C CA . VAL A 1 104 ? 12.390 -12.385 -6.679 1.00 93.62 104 VAL A CA 1
ATOM 867 C C . VAL A 1 104 ? 13.642 -12.481 -7.537 1.00 93.62 104 VAL A C 1
ATOM 869 O O . VAL A 1 104 ? 14.002 -11.525 -8.226 1.00 93.62 104 VAL A O 1
ATOM 872 N N . ASP A 1 105 ? 14.317 -13.626 -7.488 1.00 90.94 105 ASP A N 1
ATOM 873 C CA . ASP A 1 105 ? 15.361 -13.963 -8.454 1.00 90.94 105 ASP A CA 1
ATOM 874 C C . ASP A 1 105 ? 14.696 -14.423 -9.755 1.00 90.94 105 ASP A C 1
ATOM 876 O O . ASP A 1 105 ? 13.968 -15.415 -9.775 1.00 90.94 105 ASP A O 1
ATOM 880 N N . LYS A 1 106 ? 14.939 -13.700 -10.852 1.00 84.38 106 LYS A N 1
ATOM 881 C CA . LYS A 1 106 ? 14.363 -14.026 -12.164 1.00 84.38 106 LYS A CA 1
ATOM 882 C C . LYS A 1 106 ? 15.072 -15.209 -12.834 1.00 84.38 106 LYS A C 1
ATOM 884 O O . LYS A 1 106 ? 14.726 -15.564 -13.957 1.00 84.38 106 LYS A O 1
ATOM 889 N N . GLY A 1 107 ? 16.110 -15.777 -12.210 1.00 78.12 107 GLY A N 1
ATOM 890 C CA . GLY A 1 107 ? 16.906 -16.873 -12.769 1.00 78.12 107 GLY A CA 1
ATOM 891 C C . GLY A 1 107 ? 17.723 -16.463 -13.999 1.00 78.12 107 GLY A C 1
ATOM 892 O O . GLY A 1 107 ? 18.303 -17.307 -14.687 1.00 78.12 107 GLY A O 1
ATOM 893 N N . ILE A 1 108 ? 17.785 -15.160 -14.294 1.00 72.31 108 ILE A N 1
ATOM 894 C CA . ILE A 1 108 ? 18.579 -14.614 -15.390 1.00 72.31 108 ILE A CA 1
ATOM 895 C C . ILE A 1 108 ? 20.037 -14.670 -14.946 1.00 72.31 108 ILE A C 1
ATOM 897 O O . ILE A 1 108 ? 20.426 -14.019 -13.978 1.00 72.31 108 ILE A O 1
ATOM 901 N N . LYS A 1 109 ? 20.871 -15.428 -15.666 1.00 65.31 109 LYS A N 1
ATOM 902 C CA . LYS A 1 109 ? 22.318 -15.429 -15.423 1.00 65.31 109 LYS A CA 1
ATOM 903 C C . LYS A 1 109 ? 22.849 -14.023 -15.684 1.00 65.31 109 LYS A C 1
ATOM 905 O O . LYS A 1 109 ? 22.955 -13.621 -16.840 1.00 65.31 109 LYS A O 1
ATOM 910 N N . ALA A 1 110 ? 23.172 -13.320 -14.596 1.00 59.69 110 ALA A N 1
ATOM 911 C CA . ALA A 1 110 ? 23.569 -11.916 -14.549 1.00 59.69 110 ALA A CA 1
ATOM 912 C C . ALA A 1 110 ? 24.426 -11.497 -15.739 1.00 59.69 110 ALA A C 1
ATOM 914 O O . ALA A 1 110 ? 24.069 -10.551 -16.419 1.00 59.69 110 ALA A O 1
ATOM 915 N N . ILE A 1 111 ? 25.474 -12.243 -16.059 1.00 57.25 111 ILE A N 1
ATOM 916 C CA . ILE A 1 111 ? 26.252 -12.107 -17.284 1.00 57.25 111 ILE A CA 1
ATOM 917 C C . ILE A 1 111 ? 26.859 -13.495 -17.519 1.00 57.25 111 ILE A C 1
ATOM 919 O O . ILE A 1 111 ? 27.766 -13.905 -16.797 1.00 57.25 111 ILE A O 1
ATOM 923 N N . ALA A 1 112 ? 26.398 -14.243 -18.521 1.00 45.97 112 ALA A N 1
ATOM 924 C CA . ALA A 1 112 ? 27.210 -15.329 -19.067 1.00 45.97 112 ALA A CA 1
ATOM 925 C C . ALA A 1 112 ? 28.354 -14.704 -19.896 1.00 45.97 112 ALA A C 1
ATOM 927 O O . ALA A 1 112 ? 28.230 -14.496 -21.099 1.00 45.97 112 ALA A O 1
ATOM 928 N N . GLY A 1 113 ? 29.449 -14.321 -19.231 1.00 52.03 113 GLY A N 1
ATOM 929 C CA . GLY A 1 113 ? 30.760 -14.080 -19.854 1.00 52.03 113 GLY A CA 1
ATOM 930 C C . GLY A 1 113 ? 30.992 -12.792 -20.664 1.00 52.03 113 GLY A C 1
ATOM 931 O O . GLY A 1 113 ? 32.086 -12.629 -21.194 1.00 52.03 113 GLY A O 1
ATOM 932 N N . ARG A 1 114 ? 30.048 -11.848 -20.770 1.00 53.34 114 ARG A N 1
ATOM 933 C CA . ARG A 1 114 ? 30.286 -10.557 -21.454 1.00 53.34 114 ARG A CA 1
ATOM 934 C C . ARG A 1 114 ? 30.644 -9.445 -20.472 1.00 53.34 114 ARG A C 1
ATOM 936 O O . ARG A 1 114 ? 29.786 -8.684 -20.049 1.00 53.34 114 ARG A O 1
ATOM 943 N N . ALA A 1 115 ? 31.925 -9.318 -20.138 1.00 58.66 115 ALA A N 1
ATOM 944 C CA . ALA A 1 115 ? 32.449 -8.114 -19.499 1.00 58.66 115 ALA A CA 1
ATOM 945 C C . ALA A 1 115 ? 32.655 -7.022 -20.564 1.00 58.66 115 ALA A C 1
ATOM 947 O O . ALA A 1 115 ? 33.713 -6.927 -21.182 1.00 58.66 115 ALA A O 1
ATOM 948 N N . THR A 1 116 ? 31.641 -6.196 -20.825 1.00 60.53 116 THR A N 1
ATOM 949 C CA . THR A 1 116 ? 31.840 -4.968 -21.609 1.00 60.53 116 THR A CA 1
ATOM 950 C C . THR A 1 116 ? 32.399 -3.873 -20.705 1.00 60.53 116 THR A C 1
ATOM 952 O O . THR A 1 116 ? 31.808 -3.569 -19.671 1.00 60.53 116 THR A O 1
ATOM 955 N N . LYS A 1 117 ? 33.506 -3.236 -21.117 1.00 66.50 117 LYS A N 1
ATOM 956 C CA . LYS A 1 117 ? 34.214 -2.152 -20.393 1.00 66.50 117 LYS A CA 1
ATOM 957 C C . LYS A 1 117 ? 33.341 -0.934 -20.004 1.00 66.50 117 LYS A C 1
ATOM 959 O O . LYS A 1 117 ? 33.834 -0.039 -19.332 1.00 66.50 117 LYS A O 1
ATOM 964 N N . GLY A 1 118 ? 32.076 -0.880 -20.431 1.00 71.25 118 GLY A N 1
ATOM 965 C CA . GLY A 1 118 ? 31.149 0.238 -20.223 1.00 71.25 118 GLY A CA 1
ATOM 966 C C . GLY A 1 118 ? 30.051 0.022 -19.175 1.00 71.25 118 GLY A C 1
ATOM 967 O O . GLY A 1 118 ? 29.187 0.889 -19.048 1.00 71.25 118 GLY A O 1
ATOM 968 N N . TYR A 1 119 ? 30.028 -1.098 -18.441 1.00 71.44 119 TYR A N 1
ATOM 969 C CA . TYR A 1 119 ? 29.014 -1.278 -17.397 1.00 71.44 119 TYR A CA 1
ATOM 970 C C . TYR A 1 119 ? 29.224 -0.295 -16.242 1.00 71.44 119 TYR A C 1
ATOM 972 O O . TYR A 1 119 ? 30.272 -0.273 -15.606 1.00 71.44 119 TYR A O 1
ATOM 980 N N . LYS A 1 120 ? 28.187 0.497 -15.955 1.00 79.31 120 LYS A N 1
ATOM 981 C CA . LYS A 1 120 ? 28.136 1.413 -14.803 1.00 79.31 120 LYS A CA 1
ATOM 982 C C . LYS A 1 120 ? 27.354 0.841 -13.615 1.00 79.31 120 LYS A C 1
ATOM 984 O O . LYS A 1 120 ? 27.283 1.480 -12.573 1.00 79.31 120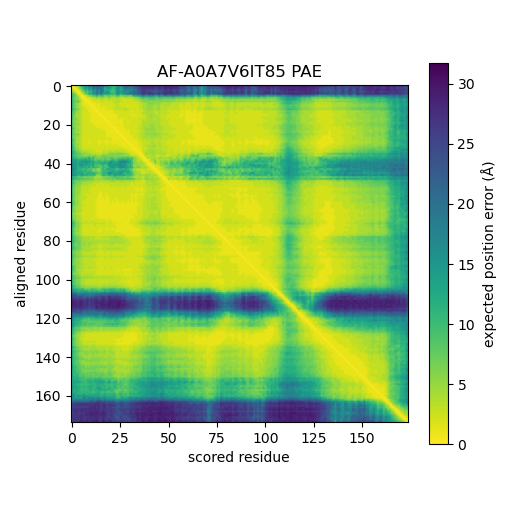 LYS A O 1
ATOM 989 N N . MET A 1 121 ? 26.737 -0.330 -13.780 1.00 79.25 121 MET A N 1
ATOM 990 C CA . MET A 1 121 ? 25.940 -1.002 -12.754 1.00 79.25 121 MET A CA 1
ATOM 991 C C . MET A 1 121 ? 25.859 -2.508 -13.012 1.00 79.25 121 MET A C 1
ATOM 993 O O . MET A 1 121 ? 26.018 -2.952 -14.151 1.00 79.25 121 MET A O 1
ATOM 997 N N . PHE A 1 122 ? 25.583 -3.276 -11.955 1.00 81.19 122 PHE A N 1
ATOM 998 C CA . PHE A 1 122 ? 25.267 -4.696 -12.070 1.00 81.19 122 PHE A CA 1
ATOM 999 C C . PHE A 1 122 ? 23.965 -4.903 -12.862 1.00 81.19 122 PHE A C 1
ATOM 1001 O O . PHE A 1 122 ? 23.062 -4.061 -12.798 1.00 81.19 122 PHE A O 1
ATOM 1008 N N . PRO A 1 123 ? 23.855 -6.008 -13.614 1.00 78.31 123 PRO A N 1
ATOM 1009 C CA . PRO A 1 123 ? 22.645 -6.351 -14.351 1.00 78.31 123 PRO A CA 1
ATOM 1010 C C . PRO A 1 123 ? 21.479 -6.565 -13.385 1.00 78.31 123 PRO A C 1
ATOM 1012 O O . PRO A 1 123 ? 21.636 -7.129 -12.303 1.00 78.31 123 PRO A O 1
ATOM 1015 N N . ASN A 1 124 ? 20.291 -6.129 -13.793 1.00 78.88 124 ASN A N 1
ATOM 1016 C CA . ASN A 1 124 ? 19.095 -6.264 -12.977 1.00 78.88 124 ASN A CA 1
ATOM 1017 C C . ASN A 1 124 ? 18.480 -7.668 -13.123 1.00 78.88 124 ASN A C 1
ATOM 1019 O O . ASN A 1 124 ? 17.580 -7.886 -13.941 1.00 78.88 124 ASN A O 1
ATOM 1023 N N . THR A 1 125 ? 18.972 -8.627 -12.340 1.00 86.31 125 THR A N 1
ATOM 1024 C CA . THR A 1 125 ? 18.479 -10.018 -12.330 1.00 86.31 125 THR A CA 1
ATOM 1025 C C . THR A 1 125 ? 17.347 -10.260 -11.349 1.00 86.31 125 THR A C 1
ATOM 1027 O O . THR A 1 125 ? 16.797 -11.358 -11.323 1.00 86.31 125 THR A O 1
ATOM 1030 N N . THR A 1 126 ? 16.951 -9.245 -10.587 1.00 89.00 126 THR A N 1
ATOM 1031 C CA . THR A 1 126 ? 15.913 -9.373 -9.573 1.00 89.00 126 THR A CA 1
ATOM 1032 C C . THR A 1 126 ? 14.713 -8.484 -9.863 1.00 89.00 126 THR A C 1
ATOM 1034 O O . THR A 1 126 ? 14.720 -7.622 -10.749 1.00 89.00 126 THR A O 1
ATOM 1037 N N . GLU A 1 127 ? 13.653 -8.742 -9.120 1.00 90.56 127 GLU A N 1
ATOM 1038 C CA . GLU A 1 127 ? 12.499 -7.876 -8.962 1.00 90.56 127 GLU A CA 1
ATOM 1039 C C . GLU A 1 127 ? 12.211 -7.728 -7.468 1.00 90.56 127 GLU A C 1
ATOM 1041 O O . GLU A 1 127 ? 12.593 -8.580 -6.662 1.00 90.56 127 GLU A O 1
ATOM 1046 N N . SER A 1 128 ? 11.619 -6.604 -7.072 1.00 95.31 128 SER A N 1
ATOM 1047 C CA . SER A 1 128 ? 11.283 -6.342 -5.677 1.00 95.31 128 SER A CA 1
ATOM 1048 C C . SER A 1 128 ? 9.779 -6.284 -5.510 1.00 95.31 128 SER A C 1
ATOM 1050 O O . SER A 1 128 ? 9.085 -5.645 -6.294 1.00 95.31 128 SER A O 1
ATOM 1052 N N . ILE A 1 129 ? 9.304 -6.908 -4.440 1.00 98.06 129 ILE A N 1
ATOM 1053 C CA . ILE A 1 129 ? 7.934 -6.781 -3.965 1.00 98.06 129 ILE A CA 1
ATOM 1054 C C . ILE A 1 129 ? 8.014 -6.168 -2.576 1.00 98.06 129 ILE A C 1
ATOM 1056 O O . ILE A 1 129 ? 8.648 -6.729 -1.681 1.00 98.06 129 ILE A O 1
ATOM 1060 N N . LEU A 1 130 ? 7.388 -5.015 -2.384 1.00 98.38 130 LEU A N 1
ATOM 1061 C CA . LEU A 1 130 ? 7.204 -4.458 -1.053 1.00 98.38 130 LEU A CA 1
ATOM 1062 C C . LEU A 1 130 ? 5.889 -4.974 -0.475 1.00 98.38 130 LEU A C 1
ATOM 1064 O O . LEU A 1 130 ? 4.825 -4.802 -1.068 1.00 98.38 130 LEU A O 1
ATOM 1068 N N . PHE A 1 131 ? 5.979 -5.619 0.682 1.00 98.44 131 PHE A N 1
ATOM 1069 C CA . PHE A 1 131 ? 4.845 -6.124 1.437 1.00 98.44 131 PHE A CA 1
ATOM 1070 C C . PHE A 1 131 ? 4.485 -5.131 2.543 1.00 98.44 131 PHE A C 1
ATOM 1072 O O . PHE A 1 131 ? 5.244 -4.938 3.496 1.00 98.44 131 PHE A O 1
ATOM 1079 N N . PHE A 1 132 ? 3.310 -4.527 2.409 1.00 98.69 132 PHE A N 1
ATOM 1080 C CA . PHE A 1 132 ? 2.714 -3.597 3.354 1.00 98.69 132 PHE A CA 1
ATOM 1081 C C . PHE A 1 132 ? 1.484 -4.191 4.035 1.00 98.69 132 PHE A C 1
ATOM 1083 O O . PHE A 1 132 ? 0.808 -5.072 3.496 1.00 98.69 132 PHE A O 1
ATOM 1090 N N . ILE A 1 133 ? 1.135 -3.638 5.192 1.00 98.38 133 ILE A N 1
ATOM 1091 C CA . ILE A 1 133 ? -0.134 -3.917 5.865 1.00 98.38 133 ILE A CA 1
ATOM 1092 C C . ILE A 1 133 ? -0.890 -2.633 6.195 1.00 98.38 133 ILE A C 1
ATOM 1094 O O . ILE A 1 133 ? -0.300 -1.565 6.349 1.00 98.38 133 ILE A O 1
ATOM 1098 N N . LYS A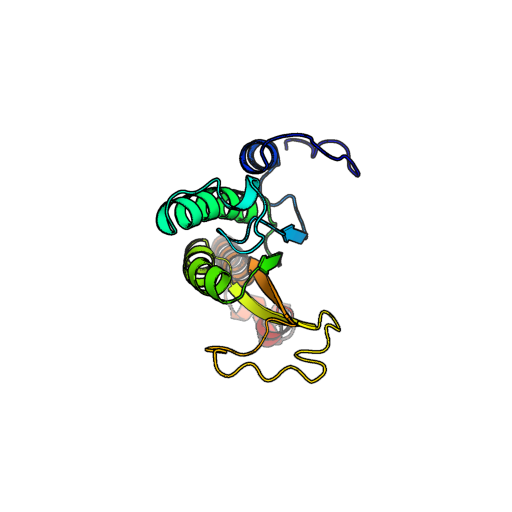 1 134 ? -2.206 -2.756 6.376 1.00 98.12 134 LYS A N 1
ATOM 1099 C CA . LYS A 1 134 ? -3.023 -1.745 7.056 1.00 98.12 134 LYS A CA 1
ATOM 1100 C C . LYS A 1 134 ? -3.212 -2.176 8.504 1.00 98.12 134 LYS A C 1
ATOM 1102 O O . LYS A 1 134 ? -4.105 -2.973 8.780 1.00 98.12 134 LYS A O 1
ATOM 1107 N N . ASP A 1 135 ? -2.359 -1.713 9.418 1.00 95.88 135 ASP A N 1
ATOM 1108 C CA . ASP A 1 135 ? -2.369 -2.208 10.800 1.00 95.88 135 ASP A CA 1
ATOM 1109 C C . ASP A 1 135 ? -3.726 -1.968 11.488 1.00 95.88 135 ASP A C 1
ATOM 1111 O O . ASP A 1 135 ? -4.293 -0.874 11.479 1.00 95.88 135 ASP A O 1
ATOM 1115 N N . SER A 1 136 ? -4.265 -3.026 12.091 1.00 95.25 136 SER A N 1
ATOM 1116 C CA . SER A 1 136 ? -5.525 -2.967 12.829 1.00 95.25 136 S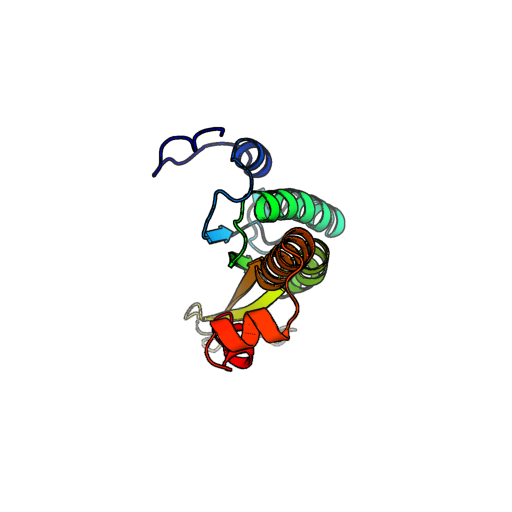ER A CA 1
ATOM 1117 C C . SER A 1 136 ? -5.331 -2.554 14.288 1.00 95.25 136 SER A C 1
ATOM 1119 O O . SER A 1 136 ? -6.293 -2.091 14.908 1.00 95.25 136 SER A O 1
ATOM 1121 N N . LYS A 1 137 ? -4.113 -2.668 14.846 1.00 92.06 137 LYS A N 1
ATOM 1122 C CA . LYS A 1 137 ? -3.854 -2.396 16.270 1.00 92.06 137 LYS A CA 1
ATOM 1123 C C . LYS A 1 137 ? -4.281 -0.993 16.705 1.00 92.06 137 LYS A C 1
ATOM 1125 O O . LYS A 1 137 ? -4.916 -0.908 17.760 1.00 92.06 137 LYS A O 1
ATOM 1130 N N . PRO A 1 138 ? -3.999 0.100 15.962 1.00 91.06 138 PRO A N 1
ATOM 1131 C CA . PRO A 1 138 ? -4.416 1.437 16.378 1.00 91.06 138 PRO A CA 1
ATOM 1132 C C . PRO A 1 138 ? -5.939 1.543 16.509 1.00 91.06 138 PRO A C 1
ATOM 1134 O O . PRO A 1 138 ? -6.436 2.029 17.524 1.00 91.06 138 PRO A O 1
ATOM 1137 N N . TYR A 1 139 ? -6.671 0.983 15.542 1.00 90.62 139 TYR A N 1
ATOM 1138 C CA . TYR A 1 139 ? -8.132 0.970 15.534 1.00 90.62 139 TYR A CA 1
ATOM 1139 C C . TYR A 1 139 ? -8.722 0.113 16.657 1.00 90.62 139 TYR A C 1
ATOM 1141 O O . TYR A 1 139 ? -9.596 0.573 17.389 1.00 90.62 139 TYR A O 1
ATOM 1149 N N . VAL A 1 140 ? -8.237 -1.121 16.830 1.00 92.06 140 VAL A N 1
ATOM 1150 C CA . VAL A 1 140 ? -8.720 -2.019 17.892 1.00 92.06 140 VAL A CA 1
ATOM 1151 C C . VAL A 1 140 ? -8.465 -1.391 19.261 1.00 92.06 140 VAL A C 1
ATOM 1153 O O . VAL A 1 140 ? -9.343 -1.387 20.121 1.00 92.06 140 VAL A O 1
ATOM 1156 N N . LYS A 1 141 ? -7.287 -0.793 19.461 1.00 89.75 141 LYS A N 1
ATOM 1157 C CA . LYS A 1 141 ? -6.938 -0.095 20.702 1.00 89.75 141 LYS A CA 1
ATOM 1158 C C . LYS A 1 141 ? -7.879 1.073 20.987 1.00 89.75 141 LYS A C 1
ATOM 1160 O O . LYS A 1 141 ? -8.278 1.250 22.137 1.00 89.75 141 LYS A O 1
ATOM 1165 N N . GLU A 1 142 ? -8.210 1.875 19.982 1.00 92.00 142 GLU A N 1
ATOM 1166 C CA . GLU A 1 142 ? -9.154 2.984 20.126 1.00 92.00 142 GLU A CA 1
ATOM 1167 C C . GLU A 1 142 ? -10.564 2.482 20.457 1.00 92.00 142 GLU A C 1
ATOM 1169 O O . GLU A 1 142 ? -11.143 2.915 21.452 1.00 92.00 142 GLU A O 1
ATOM 1174 N N . LEU A 1 143 ? -11.064 1.499 19.704 1.00 91.81 143 LEU A N 1
ATOM 1175 C CA . LEU A 1 143 ? -12.370 0.876 19.924 1.00 91.81 143 LEU A CA 1
ATOM 1176 C C . LEU A 1 143 ? -12.510 0.345 21.358 1.00 91.81 143 LEU A C 1
ATOM 1178 O O . LEU A 1 143 ? -13.486 0.647 22.046 1.00 91.81 143 LEU A O 1
ATOM 1182 N N . LEU A 1 144 ? -11.511 -0.408 21.832 1.00 89.94 144 LEU A N 1
ATOM 1183 C CA . LEU A 1 144 ? -11.504 -0.969 23.183 1.00 89.94 144 LEU A CA 1
ATOM 1184 C C . LEU A 1 144 ? -11.473 0.124 24.258 1.00 89.94 144 LEU A C 1
ATOM 1186 O O . LEU A 1 144 ? -12.195 0.024 25.249 1.00 89.94 144 LEU A O 1
ATOM 1190 N N . LYS A 1 145 ? -10.685 1.189 24.063 1.00 90.00 145 LYS A N 1
ATOM 1191 C CA . LYS A 1 145 ? -10.626 2.324 25.000 1.00 90.00 145 LYS A CA 1
ATOM 1192 C C . LYS A 1 145 ? -11.946 3.085 25.075 1.00 90.00 145 LYS A C 1
ATOM 1194 O O . LYS A 1 145 ? -12.361 3.464 26.168 1.00 90.00 145 LYS A O 1
ATOM 1199 N N . THR A 1 146 ? -12.596 3.322 23.940 1.00 93.56 146 THR A N 1
ATOM 1200 C CA . THR A 1 146 ? -13.906 3.983 23.896 1.00 93.56 146 THR A CA 1
ATOM 1201 C C . THR A 1 146 ? -14.945 3.132 24.615 1.00 93.56 146 THR A C 1
ATOM 1203 O O . THR A 1 146 ? -15.620 3.620 25.520 1.00 93.56 146 THR A O 1
ATOM 1206 N N . ARG A 1 147 ? -14.982 1.825 24.330 1.00 90.88 147 ARG A N 1
ATOM 1207 C CA . ARG A 1 147 ? -15.925 0.906 24.971 1.00 90.88 147 ARG A CA 1
ATOM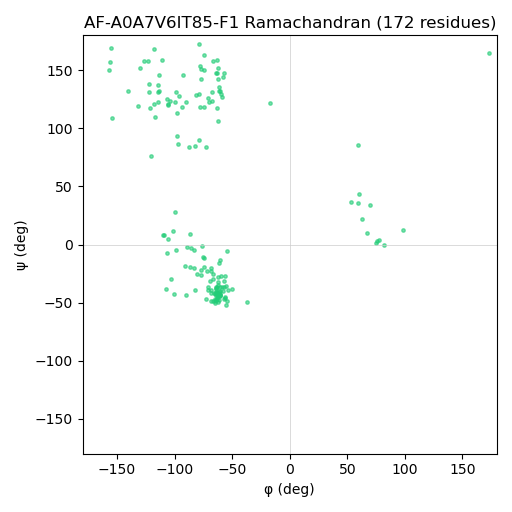 1208 C C . ARG A 1 147 ? -15.700 0.766 26.476 1.00 90.88 147 ARG A C 1
ATOM 1210 O O . ARG A 1 147 ? -16.662 0.711 27.237 1.00 90.88 147 ARG A O 1
ATOM 1217 N N . GLN A 1 148 ? -14.441 0.748 26.916 1.00 90.38 148 GLN A N 1
ATOM 1218 C CA . GLN A 1 148 ? -14.092 0.760 28.337 1.00 90.38 148 GLN A CA 1
ATOM 1219 C C . GLN A 1 148 ? -14.704 1.973 29.051 1.00 90.38 148 GLN A C 1
ATOM 1221 O O . GLN A 1 148 ? -15.281 1.817 30.127 1.00 90.38 148 GLN A O 1
ATOM 1226 N N . LYS A 1 149 ? -14.589 3.167 28.450 1.00 92.75 149 LYS A N 1
ATOM 1227 C CA . LYS A 1 149 ? -15.141 4.408 29.009 1.00 92.75 149 LYS A CA 1
ATOM 1228 C C . LYS A 1 149 ? -16.667 4.376 29.077 1.00 92.75 149 LYS A C 1
ATOM 1230 O O . LYS A 1 149 ? -17.216 4.700 30.122 1.00 92.75 149 LYS A O 1
ATOM 1235 N N . GLU A 1 150 ? -17.337 3.953 28.005 1.00 94.81 150 GLU A N 1
ATOM 1236 C CA . GLU A 1 150 ? -18.807 3.854 27.949 1.00 94.81 150 GLU A CA 1
ATOM 1237 C C . GLU A 1 150 ? -19.386 2.919 29.014 1.00 94.81 150 GLU A C 1
ATOM 1239 O O . GLU A 1 150 ? -20.455 3.176 29.558 1.00 94.81 150 GLU A O 1
ATOM 1244 N N . LEU A 1 151 ? -18.679 1.828 29.309 1.00 93.62 151 LEU A N 1
ATOM 1245 C CA . LEU A 1 151 ? -19.098 0.843 30.303 1.00 93.62 151 LEU A CA 1
ATOM 1246 C C . LEU A 1 151 ? -18.662 1.201 31.733 1.00 93.62 151 LEU A C 1
ATOM 1248 O O . LEU A 1 151 ? -18.973 0.454 32.658 1.00 93.62 151 LEU A O 1
ATOM 1252 N N . GLY A 1 152 ? -17.913 2.293 31.925 1.00 93.56 152 GLY A N 1
ATOM 1253 C CA . GLY A 1 152 ? -17.388 2.691 33.233 1.00 93.56 152 GLY A CA 1
ATOM 1254 C C . GLY A 1 152 ? -16.419 1.678 33.856 1.00 93.56 152 GLY A C 1
ATOM 1255 O O . GLY A 1 152 ? -16.247 1.665 35.073 1.00 93.56 152 GLY A O 1
ATOM 1256 N N . LEU A 1 153 ? -15.796 0.814 33.045 1.00 90.31 153 LEU A N 1
ATOM 1257 C CA . LEU A 1 153 ? -14.933 -0.262 33.534 1.00 90.31 153 LEU A CA 1
ATOM 1258 C C . LEU A 1 153 ? -13.547 0.265 33.911 1.00 90.31 153 LEU A C 1
ATOM 1260 O O . LEU A 1 153 ? -12.850 0.895 33.105 1.00 90.31 153 LEU A O 1
ATOM 1264 N N . LYS A 1 154 ? -13.082 -0.071 35.114 1.00 88.50 154 LYS A N 1
ATOM 1265 C CA . LYS A 1 154 ? -11.689 0.152 35.505 1.00 88.50 154 LYS A CA 1
ATOM 1266 C C . LYS A 1 154 ? -10.812 -0.926 34.876 1.00 88.50 154 LYS A C 1
ATOM 1268 O O . LYS A 1 154 ? -11.245 -2.049 34.632 1.00 88.50 154 LYS A O 1
ATOM 1273 N N . SER A 1 155 ? -9.535 -0.612 34.665 1.00 82.81 155 SER A N 1
ATOM 1274 C CA . SER A 1 155 ? -8.569 -1.594 34.148 1.00 82.81 155 SER A CA 1
ATOM 1275 C C . SER A 1 155 ? -8.481 -2.838 35.036 1.00 82.81 155 SER A C 1
ATOM 1277 O O . SER A 1 155 ? -8.286 -3.935 34.528 1.00 82.81 155 SER A O 1
ATOM 1279 N N . LYS A 1 156 ? -8.685 -2.680 36.351 1.00 84.44 156 LYS A N 1
ATOM 1280 C CA . LYS A 1 156 ? -8.763 -3.799 37.294 1.00 84.44 156 LYS A CA 1
ATOM 1281 C C . LYS A 1 156 ? -9.923 -4.743 36.964 1.00 84.44 156 LYS A C 1
ATOM 1283 O O . LYS A 1 156 ? -9.690 -5.934 36.838 1.00 84.44 156 LYS A O 1
ATOM 1288 N N . ASP A 1 157 ? -11.122 -4.212 36.723 1.00 85.94 157 ASP A N 1
ATOM 1289 C CA . ASP A 1 157 ? -12.309 -5.019 36.402 1.00 85.94 157 ASP A CA 1
ATOM 1290 C C . ASP A 1 157 ? -12.103 -5.845 35.123 1.00 85.94 157 ASP A C 1
ATOM 1292 O O . ASP A 1 157 ? -12.552 -6.986 35.024 1.00 85.94 157 ASP A O 1
ATOM 1296 N N . ILE A 1 158 ? -11.402 -5.271 34.140 1.00 84.38 158 ILE A N 1
ATOM 1297 C CA . ILE A 1 158 ? -11.031 -5.956 32.896 1.00 84.38 158 ILE A CA 1
ATOM 1298 C C . ILE A 1 158 ? -10.006 -7.058 33.181 1.00 84.38 158 ILE A C 1
ATOM 1300 O O . ILE A 1 158 ? -10.186 -8.188 32.733 1.00 84.38 158 ILE A O 1
ATOM 1304 N N . ASN A 1 159 ? -8.951 -6.750 33.937 1.00 83.19 159 ASN A N 1
ATOM 1305 C CA . ASN A 1 159 ? -7.905 -7.713 34.275 1.00 83.19 159 ASN A CA 1
ATOM 1306 C C . ASN A 1 159 ? -8.462 -8.899 35.069 1.00 83.19 159 ASN A C 1
ATOM 1308 O O . ASN A 1 159 ? -8.137 -10.038 34.748 1.00 83.19 159 ASN A O 1
ATOM 1312 N N . ASP A 1 160 ? -9.318 -8.637 36.057 1.00 85.44 160 ASP A N 1
ATOM 1313 C CA . ASP A 1 160 ? -9.929 -9.658 36.907 1.00 85.44 160 ASP A CA 1
ATOM 1314 C C . ASP A 1 160 ? -10.818 -10.597 36.068 1.00 85.44 160 ASP A C 1
ATOM 1316 O O . ASP A 1 160 ? -10.737 -11.817 36.202 1.00 85.44 160 ASP A O 1
ATOM 1320 N N . ARG A 1 161 ? -11.593 -10.052 35.116 1.00 83.88 161 ARG A N 1
ATOM 1321 C CA . ARG A 1 161 ? -12.420 -10.844 34.180 1.00 83.88 161 ARG A CA 1
ATOM 1322 C C . ARG A 1 161 ? -11.608 -11.643 33.163 1.00 83.88 161 ARG A C 1
ATOM 1324 O O . ARG A 1 161 ? -12.050 -12.703 32.736 1.00 83.88 161 ARG A O 1
ATOM 1331 N N . LEU A 1 162 ? -10.444 -11.136 32.762 1.00 82.38 162 LEU A N 1
ATOM 1332 C CA . LEU A 1 162 ? -9.519 -11.812 31.848 1.00 82.38 162 LEU A CA 1
ATOM 1333 C C . LEU A 1 162 ? -8.541 -12.754 32.578 1.00 82.38 162 LEU A C 1
ATOM 1335 O O . LEU A 1 162 ? -7.587 -13.228 31.965 1.00 82.38 162 LEU A O 1
ATOM 1339 N N . GLY A 1 163 ? -8.730 -13.009 33.879 1.00 78.69 163 GLY A N 1
ATOM 1340 C CA . GLY A 1 163 ? -7.893 -13.936 34.648 1.00 78.69 163 GLY A CA 1
ATOM 1341 C C . GLY A 1 163 ? -6.464 -13.438 34.897 1.00 78.69 163 GLY A C 1
ATOM 1342 O O . GLY A 1 163 ? -5.523 -14.225 34.887 1.00 78.69 163 GLY A O 1
ATOM 1343 N N . GLY A 1 164 ? -6.269 -12.125 35.063 1.00 62.94 164 GLY A N 1
ATOM 1344 C CA . GLY A 1 164 ? -4.959 -11.510 35.322 1.00 62.94 164 GLY A CA 1
ATOM 1345 C C . GLY A 1 164 ? -4.036 -11.427 34.099 1.00 62.94 164 GLY A C 1
ATOM 1346 O O . GLY A 1 164 ? -2.924 -10.912 34.193 1.00 62.94 164 GLY A O 1
ATOM 1347 N N . GLN A 1 165 ? -4.497 -11.877 32.931 1.00 54.69 165 GLN A N 1
ATOM 1348 C CA . GLN A 1 165 ? -3.718 -11.974 31.697 1.00 54.69 165 GLN A CA 1
ATOM 1349 C C . GLN A 1 165 ? -3.963 -10.820 30.713 1.00 54.69 165 GLN A C 1
ATOM 1351 O O . GLN A 1 165 ? -3.767 -10.978 29.515 1.00 54.69 165 GLN A O 1
ATOM 1356 N N . ALA A 1 166 ? -4.328 -9.614 31.153 1.00 52.41 166 ALA A N 1
ATOM 1357 C CA . ALA A 1 166 ? -4.460 -8.481 30.219 1.00 52.41 166 ALA A CA 1
ATOM 1358 C C . ALA A 1 166 ? -3.151 -8.129 29.474 1.00 52.41 166 ALA A C 1
ATOM 1360 O O . ALA A 1 166 ? -3.173 -7.443 28.450 1.00 52.41 166 ALA A O 1
ATOM 1361 N N . THR A 1 167 ? -2.013 -8.662 29.927 1.00 47.66 167 THR A N 1
ATOM 1362 C CA . THR A 1 167 ? -0.745 -8.665 29.188 1.00 47.66 167 THR A CA 1
ATOM 1363 C C . THR A 1 167 ? -0.828 -9.456 27.870 1.00 47.66 167 THR A C 1
ATOM 1365 O O . THR A 1 167 ? -0.153 -9.089 26.917 1.00 47.66 167 THR A O 1
ATOM 1368 N N . LEU A 1 168 ? -1.697 -10.466 27.746 1.00 40.28 168 LEU A N 1
ATOM 1369 C CA . LEU A 1 168 ? -1.870 -11.277 26.532 1.00 40.28 168 LEU A CA 1
ATOM 1370 C C . LEU A 1 168 ? -2.623 -10.572 25.402 1.00 40.28 168 LEU A C 1
ATOM 1372 O O . LEU A 1 168 ? -2.416 -10.930 24.249 1.00 40.28 168 LEU A O 1
ATOM 1376 N N . ILE A 1 169 ? -3.386 -9.504 25.659 1.00 45.06 169 ILE A N 1
ATOM 1377 C CA . ILE A 1 169 ? -3.927 -8.678 24.560 1.00 45.06 169 ILE A CA 1
ATOM 1378 C C . ILE A 1 169 ? -2.796 -7.914 23.843 1.00 45.06 169 ILE A C 1
ATOM 1380 O O . ILE A 1 169 ? -2.936 -7.565 22.673 1.00 45.06 169 ILE A O 1
ATOM 1384 N N . LYS A 1 170 ? -1.627 -7.723 24.480 1.00 41.00 170 LYS A N 1
ATOM 1385 C CA . LYS A 1 170 ? -0.429 -7.258 23.761 1.00 41.00 170 LYS A CA 1
ATOM 1386 C C . LYS A 1 170 ? 0.167 -8.332 22.845 1.00 41.00 170 LYS A C 1
ATOM 1388 O O . LYS A 1 170 ? 0.841 -7.951 21.899 1.00 41.00 170 LYS A O 1
ATOM 1393 N N . THR A 1 171 ? -0.091 -9.618 23.096 1.00 37.03 171 THR A N 1
ATOM 1394 C CA . THR A 1 171 ? 0.544 -10.757 22.404 1.00 37.03 171 THR A CA 1
ATOM 1395 C C . THR A 1 171 ? -0.355 -11.410 21.349 1.00 37.03 171 THR A C 1
ATOM 1397 O O . THR A 1 171 ? 0.151 -11.886 20.345 1.00 37.03 171 THR A O 1
ATOM 1400 N N . VAL A 1 172 ? -1.682 -11.392 21.511 1.00 32.88 172 VAL A N 1
ATOM 1401 C CA . VAL A 1 172 ? -2.624 -12.057 20.580 1.00 32.88 172 VAL A CA 1
ATOM 1402 C C . VAL A 1 172 ? -2.807 -11.290 19.256 1.00 32.88 172 VAL A C 1
ATOM 1404 O O . VAL A 1 172 ? -3.347 -11.830 18.297 1.00 32.88 172 VAL A O 1
ATOM 1407 N N . PHE A 1 173 ? -2.316 -10.051 19.167 1.00 35.19 173 PHE A N 1
ATOM 1408 C CA . PHE A 1 173 ? -2.376 -9.231 17.951 1.00 35.19 173 PHE A CA 1
ATOM 1409 C C . PHE A 1 173 ? -1.012 -9.014 17.268 1.00 35.19 173 PHE A C 1
ATOM 1411 O O . PHE A 1 173 ? -0.937 -8.160 16.386 1.00 35.19 173 PHE A O 1
ATOM 1418 N N . ILE A 1 174 ? 0.073 -9.687 17.680 1.00 38.75 174 ILE A N 1
ATOM 1419 C CA . ILE A 1 174 ? 1.402 -9.523 17.048 1.00 38.75 174 ILE A CA 1
ATOM 1420 C C . ILE A 1 174 ? 1.542 -10.431 15.833 1.00 38.75 174 ILE A C 1
ATOM 1422 O O . ILE A 1 174 ? 1.256 -11.636 15.978 1.00 38.75 174 ILE A O 1
#

Foldseek 3Di:
DLDDPDPPDDDPDDLLVVLVSAAFQADQEAEDEDQAQPPPVDPRNPPDVDLVSVLVVVLSNLLSVNRNHHAFHKYKYKYDPVSVVVCPVSNVVSQKDFDDKDKAQQVPPQDPPDPDPPDPDGRDRIIIITMIHNHCVVVVVVVVVVVCVVVVHDPVNVCVVVVVVPVCVVVVRD

Radius of gyration: 21.88 Å; Cα contacts (8 Å, |Δi|>4): 200; chains: 1; bounding box: 58×30×62 Å

Mean predicted aligned error: 8.23 Å

Nearest PDB structures (foldseek):
  1g60-assembly1_B  TM=9.043E-01  e=1.146E-08  Moraxella bovis
  1g60-assembly1_A  TM=8.926E-01  e=7.799E-09  Moraxella bovis
  5hfj-assembly1_B  TM=7.470E-01  e=6.583E-06  Helicobacter pylori 26695
  5hfj-assembly2_C  TM=7.289E-01  e=1.422E-05  Helicobacter pylori 26695
  5tey-assembly1_A  TM=6.632E-01  e=1.344E-04  Homo sapiens

Sequence (174 aa):
MKKINKLNVIYNEDCIEGMKKLPSESVDLIVADPPYFKVVGESWDYNHSTLQEYIEWSQKYMKEAYRVLRKGGSFYLFGYFRILNKLVTVLEELGFELRQQIIVDKGIKAIAGRATKGYKMFPNTTESILFFIKDSKPYVKELLKTRQKELGLKSKDINDRLGGQATLIKTVFI